Protein AF-A0A8B9Y5X5-F1 (afdb_monomer_lite)

Structure (mmCIF, N/CA/C/O backbone):
data_AF-A0A8B9Y5X5-F1
#
_entry.id   AF-A0A8B9Y5X5-F1
#
loop_
_atom_site.group_PDB
_atom_site.id
_atom_site.type_symbol
_atom_site.label_atom_id
_atom_site.label_alt_id
_atom_site.label_comp_id
_atom_site.label_asym_id
_atom_site.label_entity_id
_atom_site.label_seq_id
_atom_site.pdbx_PDB_ins_code
_atom_site.Cartn_x
_atom_site.Cartn_y
_atom_site.Cartn_z
_atom_site.occupancy
_atom_site.B_iso_or_equiv
_a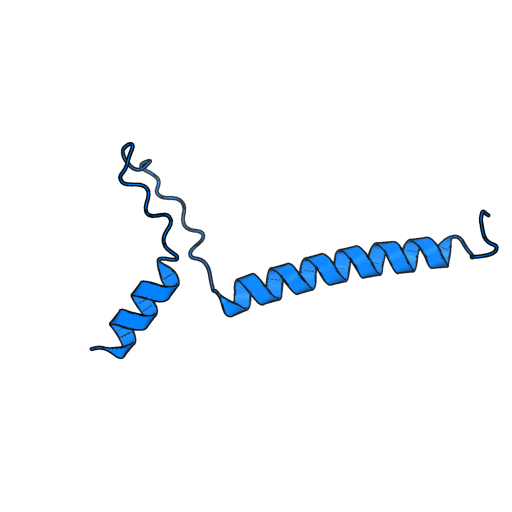tom_site.auth_seq_id
_atom_site.auth_comp_id
_atom_site.auth_asym_id
_atom_site.auth_atom_id
_atom_site.pdbx_PDB_model_num
ATOM 1 N N . MET A 1 1 ? 24.044 10.492 -14.527 1.00 61.06 1 MET A N 1
ATOM 2 C CA . MET A 1 1 ? 22.979 10.008 -13.618 1.00 61.06 1 MET A CA 1
ATOM 3 C C . MET A 1 1 ? 23.528 8.805 -12.869 1.00 61.06 1 MET A C 1
ATOM 5 O O . MET A 1 1 ? 24.240 8.034 -13.512 1.00 61.06 1 MET A O 1
ATOM 9 N N . PRO A 1 2 ? 23.311 8.666 -11.550 1.00 65.50 2 PRO A N 1
ATOM 10 C CA . PRO A 1 2 ? 23.870 7.541 -10.803 1.00 65.50 2 PRO A CA 1
ATOM 11 C C . PRO A 1 2 ? 23.356 6.219 -11.406 1.00 65.50 2 PRO A C 1
ATOM 13 O O . PRO A 1 2 ? 22.220 6.153 -11.863 1.00 65.50 2 PRO A O 1
ATOM 16 N N . ALA A 1 3 ? 24.215 5.199 -11.483 1.00 72.00 3 ALA A N 1
ATOM 17 C CA . ALA A 1 3 ? 23.912 3.842 -11.968 1.00 72.00 3 ALA A CA 1
ATOM 18 C C . ALA A 1 3 ? 23.536 3.643 -13.461 1.00 72.00 3 ALA A C 1
ATOM 20 O O . ALA A 1 3 ? 23.112 2.552 -13.830 1.00 72.00 3 ALA A O 1
ATOM 21 N N . GLY A 1 4 ? 23.711 4.634 -14.347 1.00 82.75 4 GLY A N 1
ATOM 22 C CA . GLY A 1 4 ? 23.563 4.428 -15.805 1.00 82.75 4 GLY A CA 1
ATOM 23 C C . GLY A 1 4 ? 22.119 4.292 -16.316 1.00 82.75 4 GLY A C 1
ATOM 24 O O . GLY A 1 4 ? 21.900 4.008 -17.490 1.00 82.75 4 GLY A O 1
ATOM 25 N N . VAL A 1 5 ? 21.131 4.539 -15.457 1.00 83.44 5 VAL A N 1
ATOM 26 C CA . VAL A 1 5 ? 19.699 4.554 -15.792 1.00 83.44 5 VAL A CA 1
ATOM 27 C C . VAL A 1 5 ? 19.192 5.978 -16.026 1.00 83.44 5 VAL A C 1
ATOM 29 O O . VAL A 1 5 ? 19.663 6.944 -15.422 1.00 83.44 5 VAL A O 1
ATOM 32 N N . SER A 1 6 ? 18.218 6.111 -16.930 1.00 88.25 6 SER A N 1
ATOM 33 C CA . SER A 1 6 ? 17.627 7.402 -17.295 1.00 88.25 6 SER A CA 1
ATOM 34 C C . SER A 1 6 ? 16.725 7.967 -16.189 1.00 88.25 6 SER A C 1
ATOM 36 O O . SER A 1 6 ? 16.085 7.215 -15.455 1.00 88.25 6 SER A O 1
ATOM 38 N N . TRP A 1 7 ? 16.601 9.296 -16.108 1.00 88.06 7 TRP A N 1
ATOM 39 C CA . TRP A 1 7 ? 15.695 9.978 -15.169 1.00 88.06 7 TRP A CA 1
ATOM 40 C C . TRP A 1 7 ? 14.249 9.489 -15.283 1.00 88.06 7 TRP A C 1
ATOM 42 O O . TRP A 1 7 ? 13.556 9.288 -14.287 1.00 88.06 7 TRP A O 1
ATOM 52 N N . SER A 1 8 ? 13.803 9.253 -16.518 1.00 91.94 8 SER A N 1
ATOM 53 C CA . SER A 1 8 ? 12.452 8.774 -16.788 1.00 91.94 8 SER A CA 1
ATOM 54 C C . SER A 1 8 ? 12.225 7.366 -16.232 1.00 91.94 8 SER A C 1
ATOM 56 O O . SER A 1 8 ? 11.116 7.067 -15.801 1.00 91.94 8 SER A O 1
ATOM 58 N N . SER A 1 9 ? 13.259 6.518 -16.166 1.00 91.94 9 SER A N 1
ATOM 59 C CA . SER A 1 9 ? 13.177 5.200 -15.524 1.00 91.94 9 SER A CA 1
ATOM 60 C C . SER A 1 9 ? 12.892 5.315 -14.024 1.00 91.94 9 SER A C 1
ATOM 62 O O . SER A 1 9 ? 12.046 4.585 -13.511 1.00 91.94 9 SER A O 1
ATOM 64 N N . TYR A 1 10 ? 13.527 6.264 -13.330 1.00 91.62 10 TYR A N 1
ATOM 65 C CA . TYR A 1 10 ? 13.247 6.528 -11.914 1.00 91.62 10 TYR A 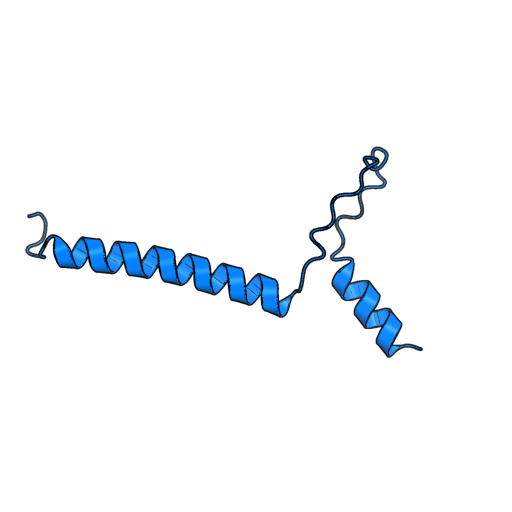CA 1
ATOM 66 C C . TYR A 1 10 ? 11.821 7.038 -11.696 1.00 91.62 10 TYR A C 1
ATOM 68 O O . TYR A 1 10 ? 11.115 6.531 -10.827 1.00 91.62 10 TYR A O 1
ATOM 76 N N . LEU A 1 11 ? 11.370 7.982 -12.526 1.00 95.12 11 LEU A N 1
ATOM 77 C CA . LEU A 1 11 ? 9.996 8.494 -12.491 1.00 95.12 11 LEU A CA 1
ATOM 78 C C . LEU A 1 11 ? 8.959 7.390 -12.724 1.00 95.12 11 LEU A C 1
ATOM 80 O O . LEU A 1 11 ? 7.960 7.335 -12.014 1.00 95.12 11 LEU A O 1
ATOM 84 N N . LYS A 1 12 ? 9.207 6.484 -13.678 1.00 95.88 12 LYS A N 1
ATOM 85 C CA . LYS A 1 12 ? 8.337 5.325 -13.929 1.00 95.88 12 LYS A CA 1
ATOM 86 C C . LYS A 1 12 ? 8.253 4.411 -12.711 1.00 95.88 12 LYS A C 1
ATOM 88 O O . LYS A 1 12 ? 7.155 4.026 -12.329 1.00 95.88 12 LYS A O 1
ATOM 93 N N . MET A 1 13 ? 9.390 4.092 -12.095 1.00 95.69 13 MET A N 1
ATOM 94 C CA . MET A 1 13 ? 9.440 3.249 -10.897 1.00 95.69 13 MET A CA 1
ATOM 95 C C . MET A 1 13 ? 8.692 3.897 -9.726 1.00 95.69 13 MET A C 1
ATOM 97 O O . MET A 1 13 ? 7.895 3.249 -9.053 1.00 95.69 13 MET A O 1
ATOM 101 N N . PHE A 1 14 ? 8.905 5.197 -9.518 1.00 95.75 14 PHE A N 1
ATOM 102 C CA . PHE A 1 14 ? 8.217 5.966 -8.490 1.00 95.75 14 PHE A CA 1
ATOM 103 C C . PHE A 1 14 ? 6.701 5.984 -8.720 1.00 95.75 14 PHE A C 1
ATOM 105 O O . PHE 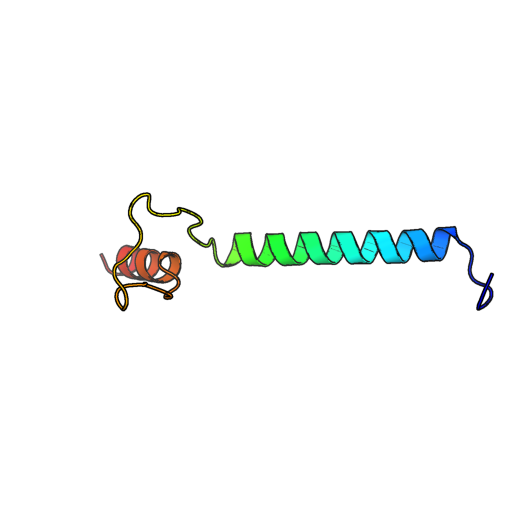A 1 14 ? 5.941 5.607 -7.830 1.00 95.75 14 PHE A O 1
ATOM 112 N N . ALA A 1 15 ? 6.251 6.316 -9.931 1.00 97.88 15 ALA A N 1
ATOM 113 C CA . ALA A 1 15 ? 4.833 6.285 -10.274 1.00 97.88 15 ALA A CA 1
ATOM 114 C C . ALA A 1 15 ? 4.230 4.881 -10.095 1.00 97.88 15 ALA A C 1
ATOM 116 O O . ALA A 1 15 ? 3.159 4.746 -9.508 1.00 97.88 15 ALA A O 1
ATOM 117 N N . ALA A 1 16 ? 4.936 3.831 -10.526 1.00 98.00 16 ALA A N 1
ATOM 118 C CA . ALA A 1 16 ? 4.506 2.449 -10.336 1.00 98.00 16 ALA A CA 1
ATOM 119 C C . ALA A 1 16 ? 4.358 2.085 -8.849 1.00 98.00 16 ALA A C 1
ATOM 121 O O . ALA A 1 16 ? 3.377 1.441 -8.485 1.00 98.00 16 ALA A O 1
ATOM 122 N N . SER A 1 17 ? 5.271 2.535 -7.979 1.00 98.19 17 SER A N 1
ATOM 123 C CA . SER A 1 17 ? 5.163 2.296 -6.531 1.00 98.19 17 SER A CA 1
ATOM 124 C C . SER A 1 17 ? 3.942 2.972 -5.903 1.00 98.19 17 SER A C 1
ATOM 126 O O . SER A 1 17 ? 3.232 2.342 -5.121 1.00 98.19 17 SER A O 1
ATOM 128 N N . LEU A 1 18 ? 3.640 4.215 -6.294 1.00 98.38 18 LEU A N 1
ATOM 129 C CA . LEU A 1 18 ? 2.453 4.924 -5.813 1.00 98.38 18 LEU A CA 1
ATOM 130 C C . LEU A 1 18 ? 1.169 4.245 -6.293 1.00 98.38 18 LEU A C 1
ATOM 132 O O . LEU A 1 18 ? 0.246 4.046 -5.508 1.00 98.38 18 LEU A O 1
ATOM 136 N N . LEU A 1 19 ? 1.123 3.838 -7.564 1.00 98.38 19 LEU A N 1
ATOM 137 C CA . LEU A 1 19 ? -0.022 3.115 -8.118 1.00 98.38 19 LEU A CA 1
ATOM 138 C C . LEU A 1 19 ? -0.236 1.769 -7.423 1.00 98.38 19 LEU A C 1
ATOM 140 O O . LEU A 1 19 ? -1.372 1.433 -7.097 1.00 98.38 19 LEU A O 1
ATOM 144 N N . ALA A 1 20 ? 0.836 1.021 -7.152 1.00 98.00 20 ALA A N 1
ATOM 145 C CA . ALA A 1 20 ? 0.758 -0.235 -6.415 1.00 98.00 20 ALA A CA 1
ATOM 146 C C . ALA A 1 20 ? 0.221 -0.029 -4.988 1.00 98.00 20 ALA A C 1
ATOM 148 O O . ALA A 1 20 ? -0.626 -0.799 -4.538 1.00 98.00 20 ALA A O 1
ATOM 149 N N . MET A 1 21 ? 0.654 1.034 -4.302 1.00 97.81 21 MET A N 1
ATOM 150 C CA . MET A 1 21 ? 0.144 1.404 -2.979 1.00 97.81 21 MET A CA 1
ATOM 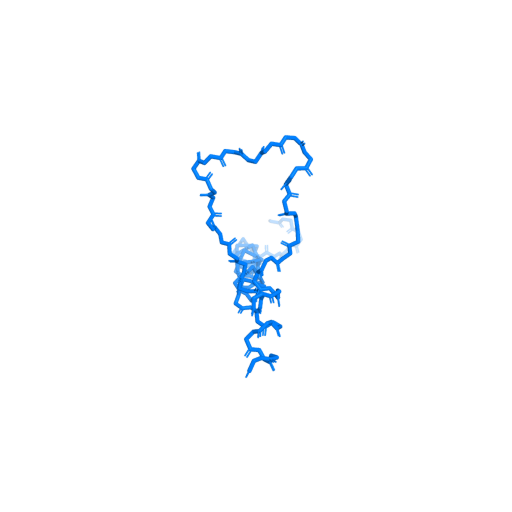151 C C . MET A 1 21 ? -1.358 1.719 -3.019 1.00 97.81 21 MET A C 1
ATOM 153 O O . MET A 1 21 ? -2.116 1.162 -2.225 1.00 97.81 21 MET A O 1
ATOM 157 N N . CYS A 1 22 ? -1.800 2.559 -3.961 1.00 96.94 22 CYS A N 1
ATOM 158 C CA . CYS A 1 22 ? -3.216 2.901 -4.113 1.00 96.94 22 CYS A CA 1
ATOM 159 C C . CYS A 1 22 ? -4.068 1.668 -4.441 1.00 96.94 22 CYS A C 1
ATOM 161 O O . CYS A 1 22 ? -5.104 1.452 -3.819 1.00 96.94 22 CYS A O 1
ATOM 163 N N . ALA A 1 23 ? -3.615 0.825 -5.374 1.00 96.94 23 ALA A N 1
ATOM 164 C CA . ALA A 1 23 ? -4.315 -0.405 -5.731 1.00 96.94 23 ALA A CA 1
ATOM 165 C C . ALA A 1 23 ? -4.413 -1.375 -4.542 1.00 96.94 23 ALA A C 1
ATOM 167 O O . ALA A 1 23 ? -5.470 -1.958 -4.310 1.00 96.94 23 ALA A O 1
ATOM 168 N N . GLY A 1 24 ? -3.342 -1.517 -3.756 1.00 96.00 24 GLY A N 1
ATOM 169 C CA . GLY A 1 24 ? -3.347 -2.333 -2.542 1.00 96.00 24 GLY A CA 1
ATOM 170 C C . GLY A 1 24 ? -4.348 -1.830 -1.499 1.00 96.00 24 GLY A C 1
ATOM 171 O O . GLY A 1 24 ? -5.121 -2.624 -0.961 1.00 96.00 24 GLY A O 1
ATOM 172 N N . ALA A 1 25 ? -4.386 -0.517 -1.256 1.00 94.38 25 ALA A N 1
ATOM 173 C CA . ALA A 1 25 ? -5.346 0.094 -0.338 1.00 94.38 25 ALA A CA 1
ATOM 174 C C . ALA A 1 25 ? -6.797 -0.137 -0.795 1.00 94.38 25 ALA A C 1
ATOM 176 O O . ALA A 1 25 ? -7.623 -0.602 -0.010 1.00 94.38 25 ALA A O 1
ATOM 177 N N . GLU A 1 26 ? -7.088 0.092 -2.078 1.00 94.12 26 GLU A N 1
ATOM 178 C CA . GLU A 1 26 ? -8.409 -0.158 -2.668 1.00 94.12 26 GLU A CA 1
ATOM 179 C C . GLU A 1 26 ? -8.842 -1.621 -2.529 1.00 94.12 26 GLU A C 1
ATOM 181 O O . GLU A 1 26 ? -9.984 -1.893 -2.165 1.00 94.12 26 GLU A O 1
ATOM 186 N N . VAL A 1 27 ? -7.940 -2.584 -2.751 1.00 95.31 27 VAL A N 1
ATOM 187 C CA . VAL A 1 27 ? -8.255 -4.014 -2.592 1.00 95.31 27 VAL A CA 1
ATOM 188 C C . VAL A 1 27 ? -8.665 -4.336 -1.157 1.00 95.31 27 VAL A C 1
ATOM 190 O O . VAL A 1 27 ? -9.682 -4.997 -0.954 1.00 95.31 27 VAL A O 1
ATOM 193 N N . VAL A 1 28 ? -7.926 -3.848 -0.158 1.00 90.81 28 VAL A N 1
ATOM 194 C CA . VAL A 1 28 ? -8.251 -4.070 1.262 1.00 90.81 28 VAL A CA 1
ATOM 195 C C . VAL A 1 28 ? -9.583 -3.405 1.619 1.00 90.81 28 VAL A C 1
ATOM 197 O O . VAL A 1 28 ? -10.432 -4.042 2.243 1.00 90.81 28 VAL A O 1
ATOM 200 N N . HIS A 1 29 ? -9.819 -2.172 1.163 1.00 87.81 29 HIS A N 1
ATOM 201 C CA . HIS A 1 29 ? -11.097 -1.482 1.354 1.00 87.81 29 HIS A CA 1
ATOM 202 C C . HIS A 1 29 ? -12.262 -2.220 0.685 1.00 87.81 29 HIS A C 1
ATOM 204 O O . HIS A 1 29 ? -13.333 -2.349 1.274 1.00 87.81 29 HIS A O 1
ATOM 210 N N . ARG A 1 30 ? -12.069 -2.755 -0.525 1.00 88.31 30 ARG A N 1
ATOM 211 C CA . ARG A 1 30 ? -13.098 -3.503 -1.259 1.00 88.31 30 ARG A CA 1
ATOM 212 C C . ARG A 1 30 ? -13.383 -4.861 -0.623 1.00 88.31 30 ARG A C 1
ATOM 214 O O . ARG A 1 30 ? -14.540 -5.279 -0.616 1.00 88.31 30 ARG A O 1
ATOM 221 N N . TYR A 1 31 ? -12.345 -5.528 -0.118 1.00 87.62 31 TYR A N 1
ATOM 222 C CA . TYR A 1 31 ? -12.428 -6.861 0.471 1.00 87.62 31 TYR A CA 1
ATOM 223 C C . TYR A 1 31 ? -13.037 -6.833 1.875 1.00 87.62 31 TYR A C 1
ATOM 225 O O . TYR A 1 31 ? -13.980 -7.572 2.144 1.00 87.62 31 TYR A O 1
ATOM 233 N N . TYR A 1 32 ? -12.546 -5.955 2.754 1.00 82.69 32 TYR A N 1
ATOM 234 C CA . TYR A 1 32 ? -13.021 -5.872 4.138 1.00 82.69 32 TYR A CA 1
ATOM 235 C C . TYR A 1 32 ? -14.197 -4.914 4.334 1.00 82.69 32 TYR A C 1
ATOM 237 O O . TYR A 1 32 ? -14.826 -4.982 5.386 1.00 82.69 32 TYR A O 1
ATOM 245 N N . ARG A 1 33 ? -14.493 -4.041 3.354 1.00 78.88 33 ARG A N 1
ATOM 246 C CA . ARG A 1 33 ? -15.538 -2.998 3.416 1.00 78.88 33 ARG A CA 1
ATOM 247 C C . ARG A 1 33 ? -15.671 -2.388 4.817 1.00 78.88 33 ARG A C 1
ATOM 249 O O . ARG A 1 33 ? -16.724 -2.531 5.439 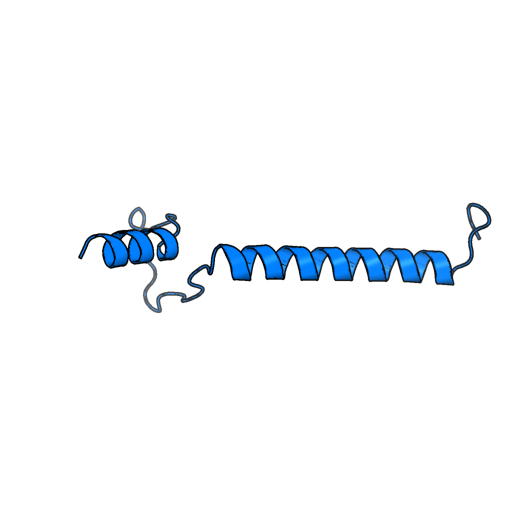1.00 78.88 33 ARG A O 1
ATOM 256 N N . PRO A 1 34 ? -14.603 -1.760 5.337 1.00 77.38 34 PRO A N 1
ATOM 257 C CA . PRO A 1 34 ? -14.657 -1.173 6.663 1.00 77.38 34 PRO A CA 1
ATOM 258 C C . PRO A 1 34 ? -15.756 -0.109 6.705 1.00 77.38 34 PRO A C 1
ATOM 260 O O . PRO A 1 34 ? -15.875 0.698 5.779 1.00 77.38 34 PRO A O 1
ATOM 263 N N . ASP A 1 35 ? -16.552 -0.111 7.773 1.00 79.56 35 ASP A N 1
ATOM 264 C CA . ASP A 1 35 ? -17.440 1.010 8.044 1.00 79.56 35 ASP A CA 1
ATOM 265 C C . ASP A 1 35 ? -16.579 2.208 8.457 1.00 79.56 35 ASP A C 1
ATOM 267 O O . ASP A 1 35 ? -15.829 2.151 9.430 1.00 79.56 35 ASP A O 1
ATOM 271 N N . LEU A 1 36 ? -16.639 3.271 7.659 1.00 77.56 36 LEU A N 1
ATOM 272 C CA . LEU A 1 36 ? -15.854 4.494 7.840 1.00 77.56 36 LEU A CA 1
ATOM 273 C C . LEU A 1 36 ? -16.654 5.581 8.571 1.00 77.56 36 LEU A C 1
ATOM 275 O O . LEU A 1 36 ? -16.209 6.726 8.653 1.00 77.56 36 LEU A O 1
ATOM 279 N N . ARG A 1 37 ? -17.851 5.257 9.071 1.00 80.88 37 ARG A N 1
ATOM 280 C CA . ARG A 1 37 ? -18.684 6.193 9.825 1.00 80.88 37 ARG A CA 1
ATOM 281 C C . ARG A 1 37 ? -18.031 6.526 11.162 1.00 80.88 37 ARG A C 1
ATOM 283 O O . ARG A 1 37 ? -17.773 5.653 11.986 1.00 80.88 37 ARG A O 1
ATOM 290 N N . ILE A 1 38 ? -17.809 7.815 11.385 1.00 77.31 38 ILE A N 1
ATOM 291 C CA . ILE A 1 38 ? -17.370 8.340 12.675 1.00 77.31 38 ILE A CA 1
ATOM 292 C C . ILE A 1 38 ? -18.636 8.691 13.466 1.00 77.31 38 ILE A C 1
ATOM 294 O O . ILE A 1 38 ? -19.479 9.422 12.944 1.00 77.31 38 ILE A O 1
ATOM 298 N N . PRO A 1 39 ? -18.822 8.175 14.691 1.00 78.56 39 PRO A N 1
ATOM 299 C CA . PRO A 1 39 ? -19.951 8.576 15.516 1.00 78.56 39 PRO A CA 1
ATOM 300 C C . PRO A 1 39 ? -19.780 10.034 15.971 1.00 78.56 39 PRO A C 1
ATOM 302 O O . PRO A 1 39 ? -18.720 10.406 16.468 1.00 78.56 39 PRO A O 1
ATOM 305 N N . GLU A 1 40 ? -20.837 10.842 15.845 1.00 80.81 40 GLU A N 1
ATOM 306 C CA . GLU A 1 40 ? -20.862 12.250 16.297 1.00 80.81 40 GLU A CA 1
ATOM 307 C C . GLU A 1 40 ? -20.569 12.393 17.799 1.00 80.81 40 GLU A C 1
ATOM 309 O O . GLU A 1 40 ? -19.998 13.383 18.254 1.00 80.81 40 GLU A O 1
ATOM 314 N N . ILE A 1 41 ? -20.958 11.387 18.587 1.00 83.69 41 ILE A N 1
ATOM 315 C CA . ILE A 1 41 ? -20.695 11.329 20.023 1.00 83.69 41 ILE A CA 1
ATOM 316 C C . ILE A 1 41 ? -19.515 10.378 20.242 1.00 83.69 41 ILE A C 1
ATOM 318 O O . ILE A 1 41 ? -19.625 9.196 19.898 1.00 83.69 41 ILE A O 1
ATOM 322 N N . PRO A 1 42 ? -18.400 10.846 20.831 1.00 79.06 42 PRO A N 1
ATOM 323 C CA . PRO A 1 42 ? -17.267 9.981 21.108 1.00 79.06 42 PRO A CA 1
ATOM 324 C C . PRO A 1 42 ? -17.663 8.894 22.122 1.00 79.06 42 PRO A C 1
ATOM 326 O O . PRO A 1 42 ? -18.386 9.176 23.084 1.00 79.06 42 PRO A O 1
ATOM 329 N N . PRO A 1 43 ? -17.196 7.647 21.937 1.00 79.12 43 PRO A N 1
ATOM 330 C CA . P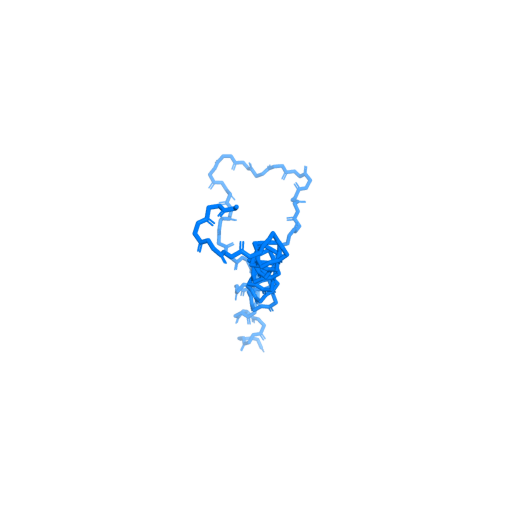RO A 1 43 ? -17.467 6.572 22.878 1.00 79.12 43 PRO A CA 1
ATOM 331 C C . PRO A 1 43 ? -16.824 6.880 24.232 1.00 79.12 43 PRO A C 1
ATOM 333 O O . PRO A 1 43 ? -15.771 7.520 24.314 1.00 79.12 43 PRO A O 1
ATOM 336 N N . LYS A 1 44 ? -17.443 6.401 25.313 1.00 81.81 44 LYS A N 1
ATOM 337 C CA . LYS A 1 44 ? -16.857 6.533 26.647 1.00 81.81 44 LYS A CA 1
ATOM 338 C C . LYS A 1 44 ? -15.534 5.755 26.715 1.00 81.81 44 LYS A C 1
ATOM 340 O O . LYS A 1 44 ? -15.376 4.753 26.008 1.00 81.81 44 LYS A O 1
ATOM 345 N N . PRO A 1 45 ? -14.583 6.168 27.572 1.00 79.12 45 PRO A N 1
ATOM 346 C CA . PRO A 1 45 ? -13.347 5.422 27.785 1.00 79.12 45 PRO A CA 1
ATOM 347 C C . PRO A 1 45 ? -13.653 3.956 28.132 1.00 79.12 45 PRO A C 1
ATOM 349 O O . PRO A 1 45 ? -14.328 3.686 29.121 1.00 79.12 45 PRO A O 1
ATOM 352 N N . GLY A 1 46 ? -13.192 3.019 27.297 1.00 74.88 46 GLY A N 1
ATOM 353 C CA . GLY A 1 46 ? -13.432 1.576 27.459 1.00 74.88 46 GLY A CA 1
ATOM 354 C C . GLY A 1 46 ? -14.595 0.984 26.644 1.00 74.88 46 GLY A C 1
ATOM 355 O O . GLY A 1 46 ? -14.675 -0.233 26.533 1.00 74.88 46 GLY A O 1
ATOM 356 N N . GLU A 1 47 ? -15.447 1.800 26.014 1.00 73.62 47 GLU A N 1
ATOM 357 C CA . GLU A 1 47 ? -16.544 1.338 25.132 1.00 73.62 47 GLU A CA 1
ATOM 358 C C . GLU A 1 47 ? -16.179 1.395 23.638 1.00 73.62 47 GLU A C 1
ATOM 360 O O . GLU A 1 47 ? -17.023 1.197 22.760 1.00 73.62 47 GLU A O 1
ATOM 365 N N . LEU A 1 48 ? -14.916 1.691 23.331 1.00 73.06 48 LEU A N 1
ATOM 366 C CA . LEU A 1 48 ? -14.431 1.837 21.966 1.00 73.06 48 LEU A CA 1
ATOM 367 C C . LEU A 1 48 ? -14.401 0.457 21.301 1.00 73.06 48 LEU A C 1
ATOM 369 O O . LEU A 1 48 ? -13.516 -0.359 21.549 1.00 73.06 48 LEU A O 1
ATOM 373 N N . LYS A 1 49 ? -15.411 0.182 20.473 1.00 69.75 49 LYS A N 1
ATOM 374 C CA . LYS A 1 49 ? -15.495 -1.051 19.689 1.00 69.75 49 LYS A CA 1
ATOM 375 C C . LYS A 1 49 ? -14.449 -0.986 18.580 1.00 69.75 49 LYS A C 1
ATOM 377 O O . LYS A 1 49 ? -14.673 -0.368 17.548 1.00 69.75 49 LYS A O 1
ATOM 382 N N . THR A 1 50 ? -13.297 -1.598 18.822 1.00 70.75 50 THR A N 1
ATOM 383 C CA . THR A 1 50 ? -12.211 -1.749 17.840 1.00 70.75 50 THR A CA 1
ATOM 384 C C . THR A 1 50 ? -12.409 -2.957 16.924 1.00 70.75 50 THR A C 1
ATOM 386 O O . THR A 1 50 ? -11.624 -3.167 16.001 1.00 70.75 50 THR A O 1
ATOM 389 N N . GLU A 1 51 ? -13.447 -3.764 17.169 1.00 66.19 51 GLU A N 1
ATOM 390 C CA . GLU A 1 51 ? -13.820 -4.874 16.297 1.00 66.19 51 GLU A CA 1
ATOM 391 C C . GLU A 1 51 ? -14.243 -4.358 14.914 1.00 66.19 51 GLU A C 1
ATOM 393 O O . GLU A 1 51 ? -14.858 -3.298 14.790 1.00 66.19 51 GLU A O 1
ATOM 398 N N . LEU A 1 52 ? -13.953 -5.138 13.867 1.00 67.12 52 LEU A N 1
ATOM 399 C CA . LEU A 1 52 ? -14.440 -4.890 12.509 1.00 67.12 52 LEU A CA 1
ATOM 400 C C . LEU A 1 52 ? -15.964 -5.087 12.481 1.00 67.12 52 LEU A C 1
ATOM 402 O O . LEU A 1 52 ? -16.447 -6.158 12.113 1.00 67.12 52 LEU A O 1
ATOM 406 N N . LEU A 1 53 ? -16.719 -4.066 12.892 1.00 63.75 53 LEU A N 1
ATOM 407 C CA . LEU A 1 53 ? -18.185 -4.080 12.989 1.00 63.75 53 LEU A CA 1
ATOM 408 C C . LEU A 1 53 ? -18.845 -4.640 11.716 1.00 63.75 53 LEU A C 1
ATOM 410 O O . LEU A 1 53 ? -19.744 -5.474 11.815 1.00 63.75 53 LEU A O 1
ATOM 414 N N . GLY A 1 54 ? -18.303 -4.316 10.537 1.00 63.56 54 GLY A N 1
ATOM 415 C CA . GLY A 1 54 ? -18.786 -4.833 9.251 1.00 63.56 54 GLY A CA 1
ATOM 416 C C . GLY A 1 54 ? -18.693 -6.361 9.071 1.00 63.56 54 GLY A C 1
ATOM 417 O O . GLY A 1 54 ? -19.485 -6.938 8.328 1.00 63.56 54 GLY A O 1
ATOM 418 N N . LEU A 1 55 ? -17.779 -7.060 9.762 1.00 62.38 55 LEU A N 1
ATOM 419 C CA . LEU A 1 55 ? -17.729 -8.532 9.747 1.00 62.38 55 LEU A CA 1
ATOM 420 C C . LEU A 1 55 ? -18.825 -9.153 10.621 1.00 62.38 55 LEU A C 1
ATOM 422 O O . LEU A 1 55 ? -19.377 -10.196 10.267 1.00 62.38 55 LEU A O 1
ATOM 426 N N . LYS A 1 56 ? -19.153 -8.514 11.748 1.00 63.66 56 LYS A N 1
ATOM 427 C CA . LYS A 1 56 ? -20.182 -8.987 12.681 1.00 63.66 56 LYS A CA 1
ATOM 428 C C . LYS A 1 56 ? -21.585 -8.833 12.099 1.00 63.66 56 LYS A C 1
ATOM 430 O O . LYS A 1 56 ? -22.382 -9.761 12.203 1.00 63.66 56 LYS A O 1
ATOM 435 N N . GLU A 1 57 ? -21.853 -7.713 11.431 1.00 64.25 57 GLU A N 1
ATOM 436 C CA . GLU A 1 57 ? -23.125 -7.471 10.737 1.00 64.25 57 GLU A CA 1
ATOM 437 C C . GLU A 1 57 ? -23.390 -8.536 9.659 1.00 64.25 57 GLU A C 1
ATOM 439 O O . GLU A 1 57 ? -24.463 -9.135 9.633 1.00 64.25 57 GLU A O 1
ATOM 444 N N . ARG A 1 58 ? -22.378 -8.878 8.846 1.00 62.97 58 ARG A N 1
ATOM 445 C CA . ARG A 1 58 ? -22.470 -9.961 7.847 1.00 62.97 58 ARG A CA 1
ATOM 446 C C . ARG A 1 58 ? -22.675 -11.351 8.450 1.00 62.97 58 ARG A C 1
ATOM 448 O O . ARG A 1 58 ? -23.346 -12.177 7.842 1.00 62.97 58 ARG A O 1
ATOM 455 N N . GLN A 1 59 ? -22.082 -11.636 9.610 1.00 61.34 59 GLN A N 1
ATOM 456 C CA . GLN A 1 59 ? -22.304 -12.903 10.318 1.00 61.34 59 GLN A CA 1
ATOM 457 C C . GLN A 1 59 ? -23.744 -13.008 10.840 1.00 61.34 59 GLN A C 1
ATOM 459 O O . GLN A 1 59 ? -24.332 -14.081 10.756 1.00 61.34 59 GLN A O 1
ATOM 464 N N . GLN A 1 60 ? -24.325 -11.908 11.329 1.00 59.78 60 GLN A N 1
ATOM 465 C CA . GLN A 1 60 ? -25.716 -11.881 11.793 1.00 59.78 60 GLN A CA 1
ATOM 466 C C . GLN A 1 60 ? -26.727 -11.991 10.646 1.00 59.78 60 GLN A C 1
ATOM 468 O O . GLN A 1 60 ? -27.713 -12.705 10.789 1.00 59.78 60 GLN A O 1
ATOM 473 N N . GLU A 1 61 ? -26.474 -11.353 9.499 1.00 59.72 61 GLU A N 1
ATOM 474 C CA . GLU A 1 61 ? -27.338 -11.459 8.311 1.00 59.72 61 GLU A CA 1
ATOM 475 C C . GLU A 1 61 ? -27.389 -12.887 7.738 1.00 59.72 61 GLU A C 1
ATOM 477 O O . GLU A 1 61 ? -28.384 -13.277 7.144 1.00 59.72 61 GLU A O 1
ATOM 482 N N . HIS A 1 62 ? -26.340 -13.690 7.942 1.00 54.00 62 HIS A N 1
ATOM 483 C CA . HIS A 1 62 ? -26.293 -15.086 7.493 1.00 54.00 62 HIS A CA 1
ATOM 484 C C . HIS A 1 62 ? -26.894 -16.090 8.498 1.00 54.00 62 HIS A C 1
ATOM 486 O O . HIS A 1 62 ? -27.018 -17.267 8.165 1.00 54.00 62 HIS A O 1
ATOM 492 N N . GLN A 1 63 ? -27.202 -15.661 9.729 1.00 54.50 63 GLN A N 1
ATOM 493 C CA . GLN A 1 63 ? -27.763 -16.512 10.792 1.00 54.50 63 GLN A CA 1
ATOM 494 C C . GLN A 1 63 ? -29.270 -16.316 11.031 1.00 54.50 63 GLN A C 1
ATOM 496 O O . GLN A 1 63 ? -29.851 -17.091 11.791 1.00 54.50 63 GLN A O 1
ATOM 501 N N . ASN A 1 64 ? -29.889 -15.321 10.391 1.00 46.56 64 ASN A N 1
ATOM 502 C CA . ASN A 1 64 ? -31.343 -15.123 10.351 1.00 46.56 64 ASN A CA 1
ATOM 503 C C . ASN A 1 64 ? -31.939 -15.699 9.064 1.00 46.56 64 ASN A C 1
ATOM 505 O O . ASN A 1 64 ? -33.119 -16.109 9.118 1.00 46.56 64 ASN A O 1
#

Sequence (64 aa):
MPAGVSWSSYLKMFAASLLAMCAGAEVVHRYYRPDLRIPEIPPKPGELKTELLGLKERQQEHQN

Organism: Bos mutus grunniens (NCBI:txid30521)

Foldseek 3Di:
DPPPDDPVVVVVVVVVVVVVVVVVVVVCCVVLVADPDDDPDDDDVPRPPPDRVSVVVVVVVVVD

Secondary structure (DSSP, 8-state):
-GGG--HHHHHHHHHHHHHHHHHHHHHHHHHH----PPPSSPPPTT----S-HHHHHHHHHTT-

InterPro domains:
  IPR027858 Protein BRAWNIN [PF14990] (1-46)
  IPR027858 Protein BRAWNIN [PTHR28492] (1-61)

pLDDT: mean 80.35, std 13.82, range [46.56, 98.38]

Radius of gyration: 20.79 Å; chains: 1; bounding box: 55×29×45 Å